Protein AF-A0A1Y5DRI3-F1 (afdb_monomer)

Radius of gyration: 15.48 Å; Cα contac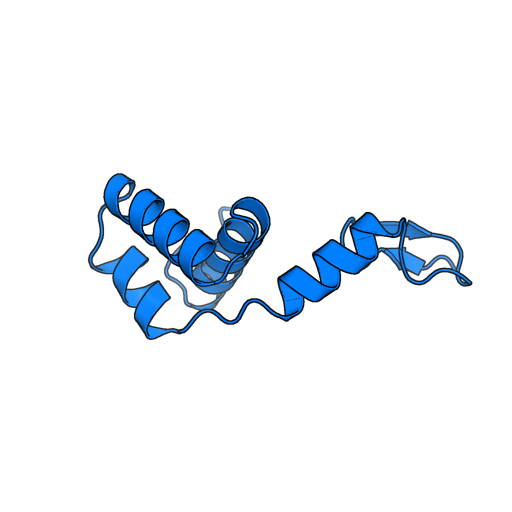ts (8 Å, |Δi|>4): 79; chains: 1; bounding box: 30×29×46 Å

Foldseek 3Di:
DWAAAPQPRHTDHPVDNHPDPVSVVLVVLLVPDDDDPVLLCCLLPPHDPVRSLVSLVVVCVVVVHDSVSSVVSSVVVCCVVVSDPPDD

Solvent-accessible surface area (backbone atoms only — not comparable to full-atom values): 5251 Å² total; per-residue (Å²): 130,72,38,54,14,84,63,80,58,47,79,34,57,69,94,44,76,52,85,43,71,66,43,46,52,52,40,55,51,52,72,66,63,79,81,57,68,69,55,53,48,42,41,68,74,75,36,53,75,70,54,28,52,53,52,50,51,53,52,20,62,78,70,73,46,59,59,71,56,50,51,55,50,49,52,55,49,29,36,75,72,64,76,40,79,79,79,127

pLDDT: mean 87.42, std 8.45, range [37.25, 94.25]

Mean predicted aligned error: 6.14 Å

Structure (mmCIF, N/CA/C/O backbone):
data_AF-A0A1Y5DRI3-F1
#
_entry.id   AF-A0A1Y5DRI3-F1
#
loop_
_atom_site.group_PDB
_atom_site.id
_atom_site.type_symbol
_atom_site.label_atom_id
_atom_site.label_alt_id
_atom_site.label_comp_id
_atom_site.label_asym_id
_atom_site.label_entity_id
_atom_site.label_seq_id
_atom_site.pdbx_PDB_ins_code
_atom_site.Cartn_x
_atom_site.Cartn_y
_atom_site.Cartn_z
_atom_site.occupancy
_atom_site.B_iso_or_equiv
_atom_site.auth_seq_id
_atom_site.auth_comp_id
_atom_site.auth_asym_id
_atom_site.auth_atom_id
_atom_site.pdbx_PDB_model_num
ATOM 1 N N . MET A 1 1 ? 8.322 3.348 -30.958 1.00 53.97 1 MET A N 1
ATOM 2 C CA . MET A 1 1 ? 7.570 3.436 -29.684 1.00 53.97 1 MET A CA 1
ATOM 3 C C . MET A 1 1 ? 8.532 3.177 -28.540 1.00 53.97 1 MET A C 1
ATOM 5 O O . MET A 1 1 ? 9.484 2.442 -28.747 1.00 53.97 1 MET A O 1
ATOM 9 N N . MET A 1 2 ? 8.350 3.823 -27.393 1.00 64.00 2 MET A N 1
ATOM 10 C CA . MET A 1 2 ? 9.125 3.568 -26.174 1.00 64.00 2 MET A CA 1
ATOM 11 C C . MET A 1 2 ? 8.150 3.019 -25.140 1.00 64.00 2 MET A C 1
ATOM 13 O O . MET A 1 2 ? 7.032 3.523 -25.047 1.00 64.00 2 MET A O 1
ATOM 17 N N . SER A 1 3 ? 8.554 1.997 -24.397 1.00 82.00 3 SER A N 1
ATOM 18 C CA . SER A 1 3 ? 7.787 1.482 -23.267 1.00 82.00 3 SER A CA 1
ATOM 19 C C . SER A 1 3 ? 8.231 2.190 -21.987 1.00 82.00 3 SER A C 1
ATOM 21 O O . SER A 1 3 ? 9.330 2.744 -21.909 1.00 82.00 3 SER A O 1
ATOM 23 N N . ASN A 1 4 ? 7.382 2.191 -20.963 1.00 90.88 4 ASN A N 1
ATOM 24 C CA . ASN A 1 4 ? 7.720 2.719 -19.645 1.00 90.88 4 ASN A CA 1
ATOM 25 C C . ASN A 1 4 ? 7.850 1.556 -18.661 1.00 90.88 4 ASN A C 1
ATOM 27 O O . ASN A 1 4 ? 7.084 0.598 -18.712 1.00 90.88 4 ASN A O 1
ATOM 31 N N . CYS A 1 5 ? 8.810 1.649 -17.743 1.00 90.56 5 CYS A N 1
ATOM 32 C CA . CYS A 1 5 ? 8.970 0.685 -16.662 1.00 90.56 5 CYS A CA 1
ATOM 33 C C . CYS A 1 5 ? 7.693 0.645 -15.800 1.00 90.56 5 CYS A C 1
ATOM 35 O O . CYS A 1 5 ? 7.307 1.692 -15.276 1.00 90.56 5 CYS A O 1
ATOM 37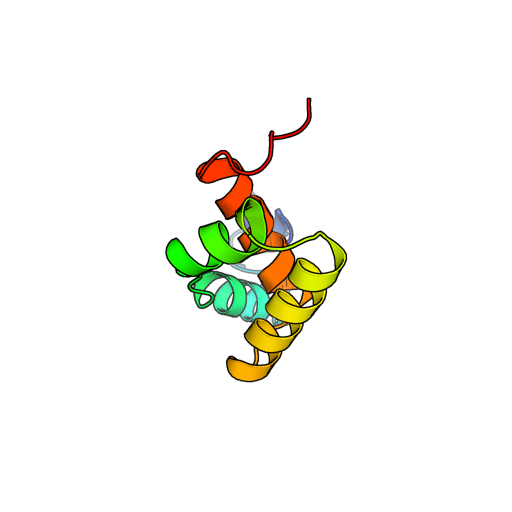 N N . PRO A 1 6 ? 7.066 -0.524 -15.577 1.00 86.88 6 PRO A N 1
ATOM 38 C CA . PRO A 1 6 ? 5.829 -0.615 -14.798 1.00 86.88 6 PRO A CA 1
ATOM 39 C C . PRO A 1 6 ? 5.958 -0.073 -13.370 1.00 86.88 6 PRO A C 1
ATOM 41 O O . PRO A 1 6 ? 5.009 0.527 -12.867 1.00 86.88 6 PRO A O 1
ATOM 44 N N . PHE A 1 7 ? 7.141 -0.234 -12.762 1.00 87.44 7 PHE A N 1
ATOM 45 C CA . PHE A 1 7 ? 7.445 0.199 -11.397 1.00 87.44 7 PHE A CA 1
ATOM 46 C C . PHE A 1 7 ? 7.759 1.700 -11.307 1.00 87.44 7 PHE A C 1
ATOM 48 O O . PHE A 1 7 ? 6.988 2.462 -10.743 1.00 87.44 7 PHE A O 1
ATOM 55 N N . CYS A 1 8 ? 8.872 2.151 -11.898 1.00 88.38 8 CYS A N 1
ATOM 56 C CA . CYS A 1 8 ? 9.358 3.531 -11.738 1.00 88.38 8 CYS A CA 1
ATOM 57 C C . CYS A 1 8 ? 8.924 4.497 -12.851 1.00 88.38 8 CYS A C 1
ATOM 59 O O . CYS A 1 8 ? 9.408 5.623 -12.904 1.00 88.38 8 CYS A O 1
ATOM 61 N N . LYS A 1 9 ? 8.108 4.040 -13.809 1.00 88.38 9 LYS A N 1
ATOM 62 C CA . LYS A 1 9 ? 7.611 4.798 -14.976 1.00 88.38 9 LYS A CA 1
ATOM 63 C C . LYS A 1 9 ? 8.681 5.383 -15.909 1.00 88.38 9 LYS A C 1
ATOM 65 O O . LYS A 1 9 ? 8.332 5.997 -16.916 1.00 88.38 9 LYS A O 1
ATOM 70 N N . LYS A 1 10 ? 9.971 5.134 -15.653 1.00 89.62 10 LYS A N 1
ATOM 71 C CA . LYS A 1 10 ? 11.089 5.544 -16.514 1.00 89.62 10 LYS A CA 1
ATOM 72 C C . LYS A 1 10 ? 10.932 4.959 -17.917 1.00 89.62 10 LYS A C 1
ATOM 74 O O . LYS A 1 10 ? 10.625 3.774 -18.055 1.00 89.62 10 LYS A O 1
ATOM 79 N N . LYS A 1 11 ? 11.190 5.768 -18.947 1.00 89.94 11 LYS A N 1
ATOM 80 C CA . LYS A 1 11 ? 11.230 5.302 -20.340 1.00 89.94 11 LYS A CA 1
ATOM 81 C C . LYS A 1 11 ? 12.321 4.244 -20.515 1.00 89.94 11 LYS A C 1
ATOM 83 O O . LYS A 1 11 ? 13.447 4.418 -20.047 1.00 89.94 11 LYS A O 1
ATOM 88 N N . ILE A 1 12 ? 11.981 3.163 -21.197 1.00 90.19 12 ILE A N 1
ATOM 89 C CA . ILE A 1 12 ? 12.860 2.040 -21.506 1.00 90.19 12 ILE A CA 1
ATOM 90 C C . ILE A 1 12 ? 12.743 1.682 -22.992 1.00 90.19 12 ILE A C 1
ATOM 92 O O . ILE A 1 12 ? 11.792 2.053 -23.682 1.00 90.19 12 ILE A O 1
ATOM 96 N N . ALA A 1 13 ? 13.766 1.001 -23.506 1.00 86.25 13 ALA A N 1
ATOM 97 C CA . ALA A 1 13 ? 13.721 0.449 -24.854 1.00 86.25 13 ALA A CA 1
ATOM 98 C C . ALA A 1 13 ? 12.621 -0.620 -24.942 1.00 86.25 13 ALA A C 1
ATOM 100 O O . ALA A 1 13 ? 12.421 -1.355 -23.979 1.00 86.25 13 ALA A O 1
ATOM 101 N N . MET A 1 14 ? 11.973 -0.761 -26.102 1.00 82.06 14 MET A N 1
ATOM 102 C CA . MET A 1 14 ? 10.884 -1.735 -26.305 1.00 82.06 14 MET A CA 1
ATOM 103 C C . MET A 1 14 ? 11.286 -3.180 -26.007 1.00 82.06 14 MET A C 1
ATOM 105 O O . MET A 1 14 ? 10.455 -3.977 -25.592 1.00 82.06 14 MET A O 1
ATOM 109 N N . SER A 1 15 ? 12.565 -3.514 -26.187 1.00 84.94 15 SER A N 1
ATOM 110 C CA . SER A 1 15 ? 13.114 -4.833 -25.867 1.00 84.94 15 SER A CA 1
ATOM 111 C C . SER A 1 15 ? 13.225 -5.109 -24.363 1.00 84.94 15 SER A C 1
ATOM 113 O O . SER A 1 15 ? 13.506 -6.239 -23.970 1.00 84.94 15 SER A O 1
ATOM 115 N N . LYS A 1 16 ? 13.029 -4.100 -23.503 1.00 85.88 16 LYS A N 1
ATOM 116 C CA . LYS A 1 16 ? 13.103 -4.223 -22.045 1.00 85.88 16 LYS A CA 1
ATOM 117 C C . LYS A 1 16 ? 11.716 -4.068 -21.425 1.00 85.88 16 LYS A C 1
ATOM 119 O O . LYS A 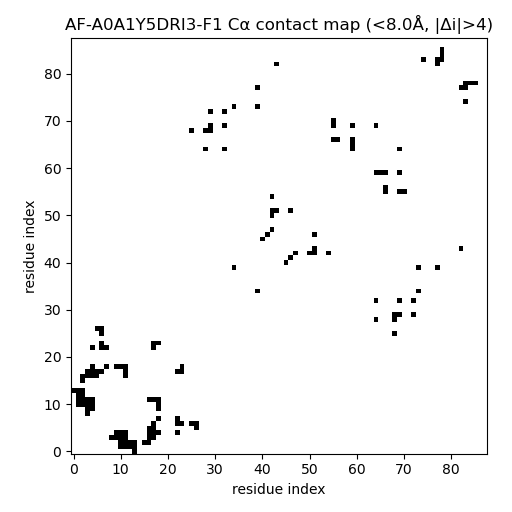1 16 ? 10.983 -3.137 -21.740 1.00 85.88 16 LYS A O 1
ATOM 124 N N . ALA A 1 17 ? 11.404 -4.951 -20.474 1.00 87.38 17 ALA A N 1
ATOM 125 C CA . ALA A 1 17 ? 10.191 -4.871 -19.653 1.00 87.38 17 ALA A CA 1
ATOM 126 C C . ALA A 1 17 ? 10.383 -4.027 -18.377 1.00 87.38 17 ALA A C 1
ATOM 128 O O . ALA A 1 17 ? 9.449 -3.385 -17.909 1.00 87.38 17 ALA A O 1
ATOM 129 N N . PHE A 1 18 ? 11.600 -3.992 -17.818 1.00 91.50 18 PHE A N 1
ATOM 130 C CA . PHE A 1 18 ? 11.922 -3.245 -16.598 1.00 91.50 18 PHE A CA 1
ATOM 131 C C . PHE A 1 18 ? 13.214 -2.445 -16.741 1.00 91.50 18 PHE A C 1
ATOM 133 O O . PHE A 1 18 ? 14.116 -2.802 -17.499 1.00 91.50 18 PHE A O 1
ATOM 140 N N . CYS A 1 19 ? 13.307 -1.371 -15.953 1.00 91.00 19 CYS A N 1
ATOM 141 C CA . CYS A 1 19 ? 14.465 -0.481 -15.903 1.00 91.00 19 CYS A CA 1
ATOM 142 C C . CYS A 1 19 ? 15.735 -1.165 -15.357 1.00 91.00 19 CYS A C 1
ATOM 144 O O . CYS A 1 19 ? 16.850 -0.846 -15.766 1.00 91.00 19 CYS A O 1
ATOM 146 N N . SER A 1 20 ? 15.552 -2.084 -14.409 1.00 91.62 20 SER A N 1
ATOM 147 C CA . SER A 1 20 ? 16.592 -2.771 -13.645 1.00 91.62 20 SER A CA 1
ATOM 148 C C . SER A 1 20 ? 16.012 -4.035 -13.003 1.00 91.62 20 SER A C 1
ATOM 150 O O . SER A 1 20 ? 14.789 -4.202 -12.933 1.00 91.62 20 SER A O 1
ATOM 152 N N . ARG A 1 21 ? 16.880 -4.916 -12.495 1.00 89.62 21 ARG A N 1
ATOM 153 C CA . ARG A 1 21 ? 16.458 -6.094 -11.722 1.00 89.62 21 ARG A CA 1
ATOM 154 C C . ARG A 1 21 ? 15.692 -5.698 -10.452 1.00 89.62 21 ARG A C 1
ATOM 156 O O . ARG A 1 21 ? 14.648 -6.274 -10.180 1.00 89.62 21 ARG A O 1
ATOM 163 N N . ASN A 1 22 ? 16.124 -4.634 -9.776 1.00 89.19 22 ASN A N 1
ATOM 164 C CA . ASN A 1 22 ? 15.429 -4.091 -8.606 1.00 89.19 22 ASN A CA 1
ATOM 165 C C . ASN A 1 22 ? 14.010 -3.589 -8.954 1.00 89.19 22 ASN A C 1
ATOM 167 O O . ASN A 1 22 ? 13.059 -3.870 -8.237 1.00 89.19 22 ASN A O 1
ATOM 171 N N . CYS A 1 23 ? 13.843 -2.900 -10.096 1.00 89.31 23 CYS A N 1
ATOM 172 C CA . CYS A 1 23 ? 12.529 -2.493 -10.628 1.00 89.31 23 CYS A CA 1
ATOM 173 C C . CYS A 1 23 ? 11.595 -3.705 -10.826 1.00 89.31 23 CYS A C 1
ATOM 175 O O . CYS A 1 23 ? 10.403 -3.613 -10.543 1.00 89.31 23 CYS A O 1
ATOM 177 N N . LYS A 1 24 ? 12.134 -4.828 -11.321 1.00 88.44 24 LYS A N 1
ATOM 178 C CA . LYS A 1 24 ? 11.389 -6.076 -11.523 1.00 88.44 24 LYS A CA 1
ATOM 179 C C . LYS A 1 24 ? 10.964 -6.688 -10.185 1.00 88.44 24 LYS A C 1
ATOM 181 O O . LYS A 1 24 ? 9.790 -6.984 -10.002 1.00 88.44 24 LYS A O 1
ATOM 186 N N . GLU A 1 25 ? 11.906 -6.866 -9.263 1.00 88.94 25 GLU A N 1
ATOM 187 C CA . GLU A 1 25 ? 11.657 -7.493 -7.959 1.00 88.94 25 GLU A CA 1
ATOM 188 C C . GLU A 1 25 ? 10.657 -6.681 -7.125 1.00 88.94 25 GLU A C 1
ATOM 190 O O . GLU A 1 25 ? 9.679 -7.247 -6.643 1.00 88.94 25 GLU A O 1
ATOM 195 N N . ASN A 1 26 ? 10.806 -5.352 -7.063 1.00 86.81 26 ASN A N 1
ATOM 196 C CA . ASN A 1 26 ? 9.846 -4.494 -6.363 1.00 86.81 26 ASN A CA 1
ATOM 197 C C . ASN A 1 26 ? 8.446 -4.546 -6.991 1.00 86.81 26 ASN A C 1
ATOM 199 O O . ASN A 1 26 ? 7.456 -4.508 -6.268 1.00 86.81 26 ASN A O 1
ATOM 203 N N . TYR A 1 27 ? 8.346 -4.637 -8.322 1.00 87.25 27 TYR A N 1
ATOM 204 C CA . TYR A 1 27 ? 7.053 -4.768 -8.994 1.00 87.25 27 TYR A CA 1
ATOM 205 C C . TYR A 1 27 ? 6.348 -6.066 -8.597 1.00 87.25 27 TYR A C 1
ATOM 207 O O . TYR A 1 27 ? 5.191 -6.030 -8.196 1.00 87.25 27 TYR A O 1
ATOM 215 N N . PHE A 1 28 ? 7.046 -7.204 -8.650 1.00 86.44 28 PHE A N 1
ATOM 216 C CA . PHE A 1 28 ? 6.451 -8.482 -8.252 1.00 86.44 28 PHE A CA 1
ATOM 217 C C . PHE A 1 28 ? 6.113 -8.531 -6.762 1.00 86.44 28 PHE A C 1
ATOM 219 O O . PHE A 1 28 ? 5.069 -9.070 -6.411 1.00 86.44 28 PHE A O 1
ATOM 226 N N . GLN A 1 29 ? 6.935 -7.927 -5.900 1.00 84.81 29 GLN A N 1
ATOM 227 C CA . GLN A 1 29 ? 6.595 -7.774 -4.485 1.00 84.81 29 GLN A CA 1
ATOM 228 C C . GLN A 1 29 ? 5.319 -6.950 -4.304 1.00 84.81 29 GLN A C 1
ATOM 230 O O . GLN A 1 29 ? 4.423 -7.385 -3.593 1.00 84.81 29 GLN A O 1
ATOM 235 N N . LEU A 1 30 ? 5.193 -5.810 -4.989 1.00 85.62 30 LEU A N 1
ATOM 236 C CA . LEU A 1 30 ? 4.010 -4.951 -4.897 1.00 85.62 30 LEU A CA 1
ATOM 237 C C . LEU A 1 30 ? 2.736 -5.655 -5.388 1.00 85.62 30 LEU A C 1
ATOM 239 O O . LEU A 1 30 ? 1.683 -5.496 -4.780 1.00 85.62 30 LEU A O 1
ATOM 243 N N . ILE A 1 31 ? 2.832 -6.471 -6.442 1.00 85.00 31 ILE A N 1
ATOM 244 C CA . ILE A 1 31 ? 1.718 -7.298 -6.938 1.00 85.00 31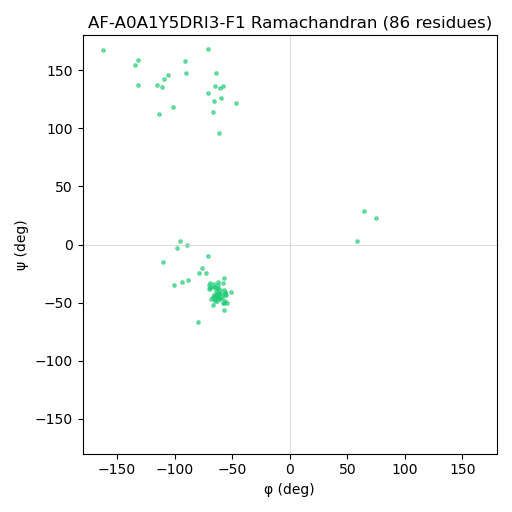 ILE A CA 1
ATOM 245 C C . ILE A 1 31 ? 1.362 -8.430 -5.961 1.00 85.00 31 ILE A C 1
ATOM 247 O O . ILE A 1 31 ? 0.198 -8.808 -5.858 1.00 85.00 31 ILE A O 1
ATOM 251 N N . ALA A 1 32 ? 2.345 -8.976 -5.242 1.00 85.50 32 ALA A N 1
ATOM 252 C CA . ALA A 1 32 ? 2.128 -10.048 -4.273 1.00 85.50 32 ALA A CA 1
ATOM 253 C C . ALA A 1 32 ? 1.498 -9.564 -2.954 1.00 85.50 32 ALA A C 1
ATOM 255 O O . ALA A 1 32 ? 0.926 -10.378 -2.227 1.00 85.50 32 ALA A O 1
ATOM 256 N N . ILE A 1 33 ? 1.590 -8.267 -2.637 1.00 88.12 33 ILE A N 1
ATOM 257 C CA . ILE A 1 33 ? 0.970 -7.683 -1.443 1.00 88.12 33 ILE A CA 1
ATOM 258 C C . ILE A 1 33 ? -0.553 -7.743 -1.586 1.00 88.12 33 ILE A C 1
ATOM 260 O O . ILE A 1 33 ? -1.152 -7.060 -2.416 1.00 88.12 33 ILE A O 1
ATOM 264 N N . GLN A 1 34 ? -1.187 -8.538 -0.726 1.00 88.62 34 GLN A N 1
ATOM 265 C CA . GLN A 1 34 ? -2.639 -8.622 -0.617 1.00 88.62 34 GLN A CA 1
ATOM 266 C C . GLN A 1 34 ? -3.071 -8.080 0.737 1.00 88.62 34 GLN A C 1
ATOM 268 O O . GLN A 1 34 ? -2.793 -8.676 1.776 1.00 88.62 34 GLN A O 1
ATOM 273 N N . ILE A 1 35 ? -3.762 -6.942 0.726 1.00 90.12 35 ILE A N 1
ATOM 274 C CA . ILE A 1 35 ? -4.247 -6.301 1.945 1.00 90.12 35 ILE A CA 1
ATOM 275 C C . ILE A 1 35 ? -5.742 -6.606 2.098 1.00 90.12 35 ILE A C 1
ATOM 277 O O . ILE A 1 35 ? -6.541 -6.206 1.246 1.00 90.12 35 ILE A O 1
ATOM 281 N N . PRO A 1 36 ? -6.161 -7.290 3.176 1.00 90.75 36 PRO A N 1
ATOM 282 C CA . PRO A 1 36 ? -7.573 -7.549 3.421 1.00 90.75 36 PRO A CA 1
ATOM 283 C C . PRO A 1 36 ? -8.359 -6.253 3.675 1.00 90.75 36 PRO A C 1
ATOM 285 O O . PRO 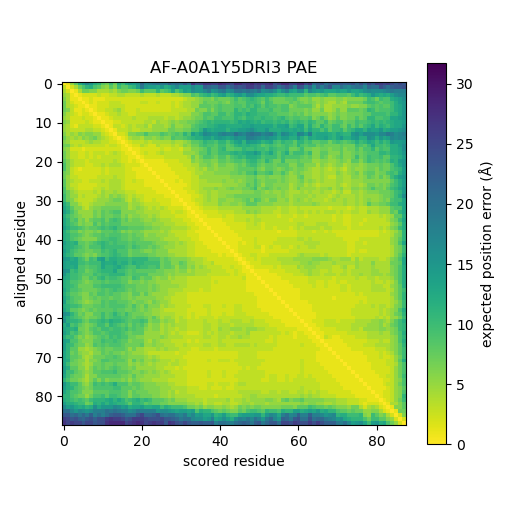A 1 36 ? -7.957 -5.428 4.496 1.00 90.75 36 PRO A O 1
ATOM 288 N N . LYS A 1 37 ? -9.551 -6.110 3.075 1.00 88.69 37 LYS A N 1
ATOM 289 C CA . LYS A 1 37 ? -10.474 -4.991 3.373 1.00 88.69 37 LYS A CA 1
ATOM 290 C C . LYS A 1 37 ? -10.750 -4.800 4.878 1.00 88.69 37 LYS A C 1
ATOM 292 O O . LYS A 1 37 ? -10.764 -3.652 5.322 1.00 88.69 37 LYS A O 1
ATOM 297 N N . PRO A 1 38 ? -10.932 -5.864 5.694 1.00 91.12 38 PRO A N 1
ATOM 298 C CA . PRO A 1 38 ? -11.115 -5.706 7.139 1.00 91.12 38 PRO A CA 1
ATOM 299 C C . PRO A 1 38 ? -9.911 -5.074 7.846 1.00 91.12 38 PRO A C 1
ATOM 301 O O . PRO A 1 38 ? -10.098 -4.348 8.819 1.00 91.12 38 PRO A O 1
ATOM 304 N N . PHE A 1 39 ? -8.693 -5.321 7.352 1.00 91.44 39 PHE A N 1
ATOM 305 C CA . PHE A 1 39 ? -7.482 -4.711 7.896 1.00 91.44 39 PHE A CA 1
ATOM 306 C C . PHE A 1 39 ? -7.463 -3.205 7.620 1.00 91.44 39 PHE A C 1
ATOM 308 O O . PHE A 1 39 ? -7.289 -2.428 8.553 1.00 91.44 39 PHE A O 1
ATOM 315 N N . LEU A 1 40 ? -7.763 -2.791 6.382 1.00 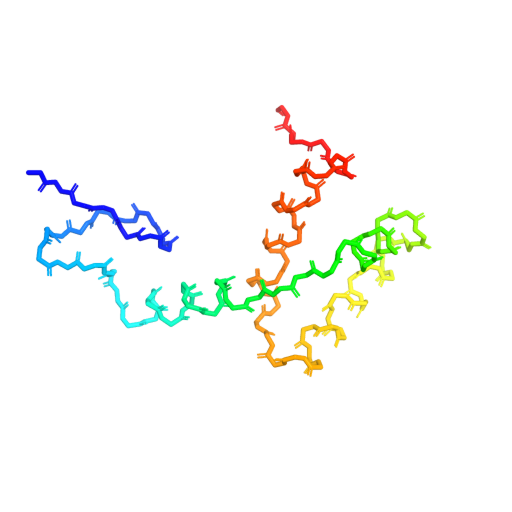91.38 40 LEU A N 1
ATOM 316 C CA . LEU A 1 40 ? -7.907 -1.371 6.032 1.00 91.38 40 LEU A CA 1
ATOM 317 C C . LEU A 1 40 ? -8.963 -0.688 6.906 1.00 91.38 40 LEU A C 1
ATOM 319 O O . LEU A 1 40 ? -8.690 0.333 7.529 1.00 91.38 40 LEU A O 1
ATOM 323 N N . LYS A 1 41 ? -10.144 -1.300 7.049 1.00 90.62 41 LYS A N 1
ATOM 324 C CA . LYS A 1 41 ? -11.190 -0.761 7.926 1.00 90.62 41 LYS A CA 1
ATOM 325 C C . LYS A 1 41 ? -10.693 -0.592 9.363 1.00 90.62 41 LYS A C 1
ATOM 327 O O . LYS A 1 41 ? -10.959 0.438 9.973 1.00 90.62 41 LYS A O 1
ATOM 332 N N . ARG A 1 42 ? -9.966 -1.576 9.906 1.00 91.38 42 ARG A N 1
ATOM 333 C CA . ARG A 1 42 ? -9.392 -1.500 11.258 1.00 91.38 42 ARG A CA 1
ATOM 334 C C . ARG A 1 42 ? -8.477 -0.286 11.404 1.00 91.38 42 ARG A C 1
ATOM 336 O O . ARG A 1 42 ? -8.723 0.545 12.270 1.00 91.38 42 ARG A O 1
ATOM 343 N N . ILE A 1 43 ? -7.471 -0.169 10.542 1.00 93.44 43 ILE A N 1
ATOM 344 C CA . ILE A 1 43 ? -6.433 0.857 10.689 1.00 93.44 43 ILE A CA 1
ATOM 345 C C . ILE A 1 43 ? -6.927 2.276 10.361 1.00 93.44 43 ILE A C 1
ATOM 347 O O . ILE A 1 43 ? -6.357 3.246 10.860 1.00 93.44 43 ILE A O 1
ATOM 351 N N . PHE A 1 44 ? -7.973 2.416 9.537 1.00 90.38 44 PHE A N 1
ATOM 352 C CA . PHE A 1 44 ? -8.530 3.722 9.170 1.00 90.38 44 PHE A CA 1
ATOM 353 C C . PHE A 1 44 ? -9.691 4.185 10.054 1.00 90.38 44 PHE A C 1
ATOM 355 O O . PHE A 1 44 ? -9.813 5.383 10.278 1.00 90.38 44 PHE A O 1
ATOM 362 N N . VAL A 1 45 ? -10.517 3.270 10.574 1.00 90.00 45 VAL A N 1
ATOM 363 C CA . VAL A 1 45 ? -11.716 3.621 11.363 1.00 90.00 45 VAL A CA 1
ATOM 364 C C . VAL A 1 45 ? -11.487 3.490 12.868 1.00 90.00 45 VAL A C 1
ATOM 366 O O . VAL A 1 45 ? -12.053 4.259 13.636 1.00 90.00 45 VAL A 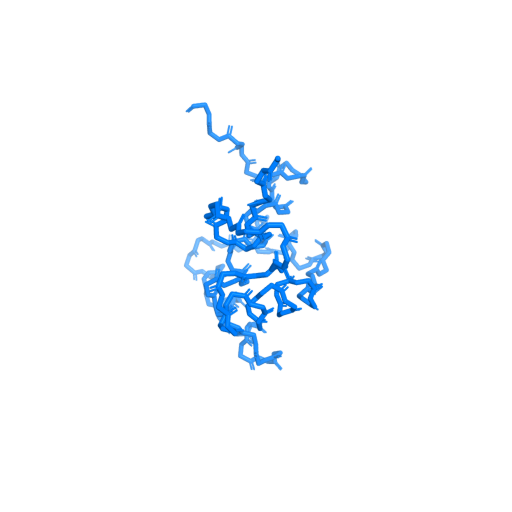O 1
ATOM 369 N N . PHE A 1 46 ? -10.689 2.512 13.306 1.00 90.44 46 PHE A N 1
ATOM 370 C CA . PHE A 1 46 ? -10.573 2.157 14.726 1.00 90.44 46 PHE A CA 1
ATOM 371 C C . PHE A 1 46 ? -9.225 2.522 15.354 1.00 90.44 46 PHE A C 1
ATOM 373 O O . PHE A 1 46 ? -9.118 2.520 16.577 1.00 90.44 46 PHE A O 1
ATOM 380 N N . CYS A 1 47 ? -8.205 2.813 14.546 1.00 91.31 47 CYS A N 1
ATOM 381 C CA . CYS A 1 47 ? -6.870 3.164 15.024 1.00 91.31 47 CYS A CA 1
ATOM 382 C C . CYS A 1 47 ? -6.595 4.663 14.862 1.00 91.31 47 CYS A C 1
ATOM 384 O O . CYS A 1 47 ? -6.998 5.277 13.871 1.00 91.31 47 CYS A O 1
ATOM 386 N N . THR A 1 48 ? -5.841 5.230 15.806 1.00 92.31 48 THR A N 1
ATOM 387 C CA . THR A 1 48 ? -5.219 6.553 15.640 1.00 92.31 48 THR A CA 1
ATOM 388 C C . THR A 1 48 ? -4.079 6.492 14.621 1.00 92.31 48 THR A C 1
ATOM 390 O O . THR A 1 48 ? -3.627 5.409 14.247 1.00 92.31 48 THR A O 1
ATOM 393 N N . SER A 1 49 ? -3.578 7.648 14.178 1.00 87.81 49 SER A N 1
ATOM 394 C CA . SER A 1 49 ? -2.452 7.717 13.235 1.00 87.81 49 SER A CA 1
ATOM 395 C C . SER A 1 49 ? -1.204 6.987 13.748 1.00 87.81 49 SER A C 1
ATOM 397 O O . SER A 1 49 ? -0.594 6.232 13.000 1.00 87.81 49 SER A O 1
ATOM 399 N N . GLU A 1 50 ? -0.875 7.132 15.033 1.00 90.88 50 GLU A N 1
ATOM 400 C CA . GLU A 1 50 ? 0.276 6.461 15.658 1.00 90.88 50 GLU A CA 1
ATOM 401 C C . GLU A 1 50 ? 0.078 4.939 15.717 1.00 90.88 50 GLU A C 1
ATOM 403 O O . GLU A 1 50 ? 0.958 4.168 15.339 1.00 90.88 50 GLU A O 1
ATOM 408 N N . GLN A 1 51 ? -1.113 4.485 16.125 1.00 92.62 51 GLN A N 1
ATOM 409 C CA . GLN A 1 51 ? -1.442 3.056 16.160 1.00 92.62 51 GLN A CA 1
ATOM 410 C C . GLN A 1 51 ? -1.460 2.439 14.762 1.00 92.62 51 GLN A C 1
ATOM 412 O O . GLN A 1 51 ? -1.038 1.298 14.583 1.00 92.62 51 GLN A O 1
ATOM 417 N N . ARG A 1 52 ? -1.932 3.192 13.764 1.00 92.31 52 ARG A N 1
ATOM 418 C CA . ARG A 1 52 ? -1.929 2.777 12.362 1.00 92.31 52 ARG A CA 1
ATOM 419 C C . ARG A 1 52 ? -0.510 2.492 11.888 1.00 92.31 52 ARG A C 1
ATOM 421 O O . ARG A 1 52 ? -0.306 1.460 11.260 1.00 92.31 52 ARG A O 1
ATOM 428 N N . GLU A 1 53 ? 0.459 3.355 12.183 1.00 92.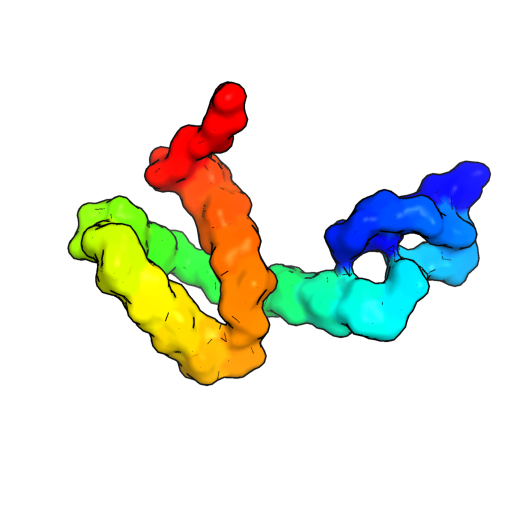31 53 GLU A N 1
ATOM 429 C CA . GLU A 1 53 ? 1.845 3.117 11.764 1.00 92.31 53 GLU A CA 1
ATOM 430 C C . GLU A 1 53 ? 2.417 1.835 12.371 1.00 92.31 53 GLU A C 1
ATOM 432 O O . GLU A 1 53 ? 2.976 1.016 11.639 1.00 92.31 53 GLU A O 1
ATOM 437 N N . VAL A 1 54 ? 2.184 1.610 13.666 1.00 93.88 54 VAL A N 1
ATOM 438 C CA . VAL A 1 54 ? 2.625 0.394 14.364 1.00 93.88 54 VAL A CA 1
ATOM 439 C C . VAL A 1 54 ? 1.953 -0.860 13.792 1.00 93.88 54 VAL A C 1
ATOM 441 O O . VAL A 1 54 ? 2.616 -1.870 13.559 1.00 93.88 54 VAL A O 1
ATOM 444 N N . GLU A 1 55 ? 0.647 -0.819 13.518 1.00 93.12 55 GLU A N 1
ATOM 445 C CA . GLU A 1 55 ? -0.075 -1.949 12.918 1.00 93.12 55 GLU A CA 1
ATOM 446 C C . GLU A 1 55 ? 0.424 -2.259 11.501 1.00 93.12 55 GLU A C 1
ATOM 448 O O . GLU A 1 55 ? 0.575 -3.430 11.147 1.00 93.12 55 GLU A O 1
ATOM 453 N N . ILE A 1 56 ? 0.717 -1.233 10.695 1.00 93.44 56 ILE A N 1
ATOM 454 C CA . ILE A 1 56 ? 1.276 -1.400 9.348 1.00 93.44 56 ILE A CA 1
ATOM 455 C C . ILE A 1 56 ? 2.682 -2.003 9.418 1.00 93.44 56 ILE A C 1
ATOM 457 O O . ILE A 1 56 ? 2.981 -2.924 8.659 1.00 93.44 56 ILE A O 1
ATOM 461 N N . GLU A 1 57 ? 3.531 -1.529 10.329 1.00 94.19 57 GLU A N 1
ATOM 462 C CA . GLU A 1 57 ? 4.878 -2.067 10.526 1.00 94.19 57 GLU A CA 1
ATOM 463 C C . GLU A 1 57 ? 4.839 -3.530 10.984 1.00 94.19 57 GLU A C 1
ATOM 465 O O . GLU A 1 57 ? 5.508 -4.393 10.408 1.00 94.19 57 GLU A O 1
ATOM 470 N N . ASN A 1 58 ? 3.977 -3.849 11.949 1.00 94.25 58 ASN A N 1
ATOM 471 C CA . ASN A 1 58 ? 3.760 -5.219 12.402 1.00 94.25 58 ASN A CA 1
ATOM 472 C C . ASN A 1 58 ? 3.246 -6.122 11.276 1.00 94.25 58 ASN A C 1
ATOM 474 O O . ASN A 1 58 ? 3.685 -7.266 11.147 1.00 94.25 58 ASN A O 1
ATOM 478 N N . PHE A 1 59 ? 2.325 -5.625 10.449 1.00 92.19 59 PHE A N 1
ATOM 479 C CA . PHE A 1 59 ? 1.797 -6.361 9.305 1.00 92.19 59 PHE A CA 1
ATOM 480 C C . PHE A 1 59 ? 2.882 -6.608 8.247 1.00 92.19 59 PHE A C 1
ATOM 482 O O . PHE A 1 59 ? 3.033 -7.738 7.782 1.00 92.19 59 PHE A O 1
ATOM 489 N N . ALA A 1 60 ? 3.705 -5.600 7.942 1.00 92.25 60 ALA A N 1
ATOM 490 C CA . ALA A 1 60 ? 4.854 -5.735 7.050 1.00 92.25 60 ALA A CA 1
ATOM 491 C C . ALA A 1 60 ? 5.827 -6.811 7.547 1.00 92.25 60 ALA A C 1
ATOM 493 O O . ALA A 1 60 ? 6.167 -7.728 6.799 1.00 92.25 60 ALA A O 1
ATOM 494 N N . ASN A 1 61 ? 6.208 -6.747 8.825 1.00 92.50 61 ASN A N 1
ATOM 495 C CA . ASN A 1 61 ? 7.153 -7.678 9.437 1.00 92.50 61 ASN A CA 1
ATOM 496 C C . ASN A 1 61 ? 6.629 -9.121 9.449 1.00 92.50 61 ASN A C 1
ATOM 498 O O . ASN A 1 61 ? 7.373 -10.042 9.118 1.00 92.50 61 ASN A O 1
ATOM 502 N N . ARG A 1 62 ? 5.341 -9.334 9.754 1.00 90.81 62 ARG A N 1
ATOM 503 C CA . ARG A 1 62 ? 4.721 -10.675 9.744 1.00 90.81 62 ARG A CA 1
ATOM 504 C C . ARG A 1 62 ? 4.738 -11.332 8.367 1.00 90.81 62 ARG A C 1
ATOM 506 O O . ARG A 1 62 ? 4.876 -12.549 8.279 1.00 90.81 62 ARG A O 1
ATOM 513 N N . HIS A 1 63 ? 4.586 -10.540 7.310 1.00 86.50 63 HIS A N 1
ATOM 514 C CA . HIS A 1 63 ? 4.549 -11.031 5.933 1.00 86.50 63 HIS A CA 1
ATOM 515 C C . HIS A 1 63 ? 5.896 -10.915 5.200 1.00 86.50 63 HIS A C 1
ATOM 517 O O . HIS A 1 63 ? 6.004 -11.350 4.054 1.00 86.50 63 HIS A O 1
ATOM 523 N N . GLY A 1 64 ? 6.926 -10.348 5.839 1.00 86.81 64 GLY A N 1
ATOM 524 C CA . GLY A 1 64 ? 8.226 -10.090 5.215 1.00 86.81 64 GLY A CA 1
ATOM 525 C C . GLY A 1 64 ? 8.151 -9.075 4.069 1.00 86.81 64 GLY A C 1
ATOM 526 O O . GLY A 1 64 ? 8.922 -9.154 3.111 1.00 86.81 64 GLY A O 1
ATOM 527 N N . TRP A 1 65 ? 7.192 -8.150 4.122 1.00 89.31 65 TRP A N 1
ATOM 528 C CA . TRP A 1 65 ? 6.993 -7.139 3.091 1.00 89.31 65 TRP A CA 1
ATOM 529 C C . TRP A 1 65 ? 7.793 -5.874 3.381 1.00 89.31 65 TRP A C 1
ATOM 531 O O . TRP A 1 65 ? 7.984 -5.466 4.523 1.00 89.31 65 TRP A O 1
ATOM 541 N N . ARG A 1 66 ? 8.239 -5.214 2.311 1.00 87.88 66 ARG A N 1
ATOM 542 C CA . ARG A 1 66 ? 8.871 -3.895 2.394 1.00 87.88 66 ARG A CA 1
ATOM 543 C C . ARG A 1 66 ? 7.846 -2.866 2.863 1.00 87.88 66 ARG A C 1
ATOM 545 O O . ARG A 1 66 ? 6.840 -2.662 2.182 1.00 87.88 66 ARG A O 1
ATOM 552 N N . LEU A 1 67 ? 8.151 -2.178 3.961 1.00 89.06 67 LEU A N 1
ATOM 553 C CA . LEU A 1 67 ? 7.272 -1.172 4.557 1.00 89.06 67 LEU A CA 1
ATOM 554 C C . LEU A 1 67 ? 6.871 -0.080 3.555 1.00 89.06 67 LEU A C 1
ATOM 556 O O . LEU A 1 67 ? 5.690 0.234 3.450 1.00 89.06 67 LEU A O 1
ATOM 560 N N . ASP A 1 68 ? 7.817 0.428 2.757 1.00 87.38 68 ASP A N 1
ATOM 561 C CA . ASP A 1 68 ? 7.535 1.461 1.748 1.00 87.38 68 ASP A CA 1
ATOM 562 C C . ASP A 1 68 ? 6.518 0.997 0.695 1.00 87.38 68 ASP A C 1
ATOM 564 O O . ASP A 1 68 ? 5.619 1.741 0.310 1.00 87.38 68 ASP A O 1
ATOM 568 N N . LEU A 1 69 ? 6.649 -0.249 0.218 1.00 88.06 69 LEU A N 1
ATOM 569 C CA . LEU A 1 69 ? 5.748 -0.802 -0.799 1.00 88.06 69 LEU A CA 1
ATOM 570 C C . LEU A 1 69 ? 4.358 -1.054 -0.214 1.00 88.06 69 LEU A C 1
ATOM 572 O O . LEU A 1 69 ? 3.357 -0.807 -0.885 1.00 88.06 69 LEU A O 1
ATOM 576 N N . LEU A 1 70 ? 4.304 -1.522 1.034 1.00 91.25 70 LEU A N 1
ATOM 577 C CA . LEU A 1 70 ? 3.056 -1.751 1.745 1.00 91.25 70 LEU A CA 1
ATOM 578 C C . LEU A 1 70 ? 2.312 -0.439 2.011 1.00 91.25 70 LEU A C 1
ATOM 580 O O . LEU A 1 70 ? 1.122 -0.380 1.723 1.00 91.25 70 LEU A O 1
ATOM 584 N N . LYS A 1 71 ? 2.996 0.604 2.506 1.00 91.31 71 LYS A N 1
ATOM 585 C CA . LYS A 1 71 ? 2.396 1.926 2.755 1.00 91.31 71 LYS A CA 1
ATOM 586 C C . LYS A 1 71 ? 1.780 2.498 1.475 1.00 91.31 71 LYS A C 1
ATOM 588 O O . LYS A 1 71 ? 0.586 2.770 1.461 1.00 91.31 71 LYS A O 1
ATOM 593 N N . ASN A 1 72 ? 2.533 2.511 0.370 1.00 88.94 72 ASN A N 1
ATOM 594 C CA . ASN A 1 72 ? 2.011 2.955 -0.929 1.00 88.94 72 ASN A CA 1
ATOM 595 C C . ASN A 1 72 ? 0.757 2.174 -1.356 1.00 88.94 72 ASN A C 1
ATOM 597 O O . ASN A 1 72 ? -0.205 2.756 -1.849 1.00 88.94 72 ASN A O 1
ATOM 601 N N . LYS A 1 73 ? 0.747 0.848 -1.157 1.00 90.00 73 LYS A N 1
ATOM 602 C CA . LYS A 1 73 ? -0.403 0.009 -1.515 1.00 90.00 73 LYS A CA 1
ATOM 603 C C . LYS A 1 73 ? -1.611 0.258 -0.612 1.00 90.00 73 LYS A C 1
ATOM 605 O O . LYS A 1 73 ? -2.743 0.225 -1.087 1.00 90.00 73 LYS A O 1
ATOM 610 N N . ILE A 1 74 ? -1.374 0.484 0.678 1.00 92.19 74 ILE A N 1
ATOM 611 C CA . ILE A 1 74 ? -2.413 0.852 1.637 1.00 92.19 74 ILE A CA 1
ATOM 612 C C . ILE A 1 74 ? -3.041 2.180 1.230 1.00 92.19 74 ILE A C 1
ATOM 614 O O . ILE A 1 74 ? -4.262 2.238 1.193 1.00 92.19 74 ILE A O 1
ATOM 618 N N . ASP A 1 75 ? -2.247 3.186 0.868 1.00 90.44 75 ASP A N 1
ATOM 619 C CA . ASP A 1 75 ? -2.752 4.499 0.458 1.00 90.44 75 ASP A CA 1
ATOM 620 C C . ASP A 1 75 ? -3.585 4.415 -0.829 1.00 90.44 75 ASP A C 1
ATOM 622 O O . ASP A 1 75 ? -4.702 4.930 -0.868 1.00 90.44 75 ASP A O 1
ATOM 626 N N . GLU A 1 76 ? -3.109 3.684 -1.849 1.00 89.12 76 GLU A N 1
ATOM 627 C CA . GLU A 1 76 ? -3.881 3.413 -3.075 1.00 89.12 76 GLU A CA 1
ATOM 628 C C . GLU A 1 76 ? -5.251 2.796 -2.757 1.00 89.12 76 GLU A C 1
ATOM 630 O O . GLU A 1 76 ? -6.284 3.264 -3.238 1.00 89.12 76 GLU A O 1
ATOM 635 N N . LEU A 1 77 ? -5.266 1.746 -1.931 1.00 90.75 77 LEU A N 1
ATOM 636 C CA . LEU A 1 77 ? -6.501 1.058 -1.560 1.00 90.75 77 LEU A CA 1
ATOM 637 C C . LEU A 1 77 ? -7.382 1.919 -0.656 1.00 90.75 77 LEU A C 1
ATOM 639 O O . LEU A 1 77 ? -8.603 1.844 -0.725 1.00 90.75 77 LEU A O 1
ATOM 643 N N . ALA A 1 78 ? -6.787 2.726 0.212 1.00 90.75 78 ALA A N 1
ATOM 644 C CA . ALA A 1 78 ? -7.525 3.586 1.113 1.00 90.75 78 ALA A CA 1
ATOM 645 C C . ALA A 1 78 ? -8.253 4.698 0.348 1.00 90.75 78 ALA A C 1
ATOM 647 O O . ALA A 1 78 ? -9.399 4.989 0.681 1.00 90.75 78 ALA A O 1
ATOM 648 N N . ILE A 1 79 ? -7.649 5.235 -0.716 1.00 90.38 79 ILE A N 1
ATOM 649 C CA . ILE A 1 79 ? -8.321 6.126 -1.670 1.00 90.38 79 ILE A CA 1
ATOM 650 C C . ILE A 1 79 ? -9.426 5.373 -2.424 1.00 90.38 79 ILE A C 1
ATOM 652 O O . ILE A 1 79 ? -10.561 5.840 -2.468 1.00 90.38 79 ILE A O 1
ATOM 656 N N . GLU A 1 80 ? -9.131 4.184 -2.966 1.00 89.81 80 GLU A N 1
ATOM 657 C CA . GLU A 1 80 ? -10.104 3.364 -3.711 1.00 89.81 80 GLU A CA 1
ATOM 658 C C . GLU A 1 80 ? -11.357 3.032 -2.881 1.00 89.81 80 GLU A C 1
ATOM 660 O O . GLU A 1 80 ? -12.476 3.055 -3.394 1.00 89.81 80 GLU A O 1
ATOM 665 N N . TYR A 1 81 ? -11.185 2.752 -1.587 1.00 89.50 81 TYR A N 1
ATOM 666 C CA . TYR A 1 81 ? -12.283 2.457 -0.664 1.00 89.50 81 TYR A CA 1
ATOM 667 C C . TYR A 1 81 ? -12.874 3.693 0.030 1.00 89.50 81 TYR A C 1
ATOM 669 O O . TYR A 1 81 ? -13.810 3.536 0.814 1.00 89.50 81 TYR A O 1
ATOM 677 N N . GLY A 1 82 ? -12.358 4.897 -0.238 1.00 87.19 82 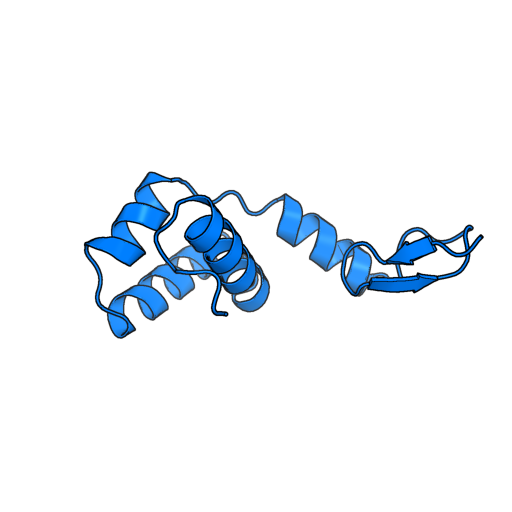GLY A N 1
ATOM 678 C CA . GLY A 1 82 ? -12.875 6.152 0.314 1.00 87.19 82 GLY A CA 1
ATOM 679 C C . GLY A 1 82 ? -12.539 6.408 1.789 1.00 87.19 82 GLY A C 1
ATOM 680 O O . GLY A 1 82 ? -13.249 7.155 2.454 1.00 87.19 82 GLY A O 1
ATOM 681 N N . TYR A 1 83 ? -11.483 5.790 2.324 1.00 86.19 83 TYR A N 1
ATOM 682 C CA . TYR A 1 83 ? -10.955 6.097 3.662 1.00 86.19 83 TYR A CA 1
ATOM 683 C C . TYR A 1 83 ? -10.090 7.362 3.688 1.00 86.19 83 TYR A C 1
ATOM 685 O O . TYR A 1 83 ? -9.924 7.963 4.749 1.00 86.19 83 TYR A O 1
ATOM 693 N N . ILE A 1 84 ? -9.513 7.738 2.546 1.00 84.94 84 ILE A N 1
ATOM 694 C CA . ILE A 1 84 ? -8.719 8.955 2.372 1.00 84.94 84 ILE A CA 1
ATOM 695 C C . ILE A 1 84 ? -9.221 9.642 1.107 1.00 84.94 84 ILE A C 1
ATOM 697 O O . ILE A 1 84 ? -9.455 8.982 0.094 1.00 84.94 84 ILE A O 1
ATOM 701 N N . GLU A 1 85 ? -9.374 10.960 1.144 1.00 77.25 85 GLU A N 1
ATOM 702 C CA . GLU A 1 85 ? -9.607 11.727 -0.074 1.00 77.25 85 GLU A CA 1
ATOM 703 C C . GLU A 1 85 ? -8.315 11.750 -0.900 1.00 77.25 85 GLU A C 1
ATOM 705 O O . GLU A 1 85 ? -7.235 12.044 -0.382 1.00 77.25 85 GLU A O 1
ATOM 710 N N . SER A 1 86 ? -8.411 11.425 -2.194 1.00 67.94 86 SER A N 1
ATOM 711 C CA . SER A 1 86 ? -7.351 11.735 -3.156 1.00 67.94 86 SER A CA 1
ATOM 712 C C . SER A 1 86 ? -7.210 13.251 -3.170 1.00 67.94 86 SER A C 1
ATOM 714 O O . SER A 1 86 ? -8.001 13.912 -3.840 1.00 67.94 86 SER A O 1
ATOM 716 N N . GLY A 1 87 ? -6.269 13.788 -2.393 1.00 60.47 87 GLY A N 1
ATOM 717 C CA . GLY A 1 87 ? -6.075 15.227 -2.262 1.00 60.47 87 GLY A CA 1
ATOM 718 C C . GLY A 1 87 ? -6.074 15.917 -3.627 1.00 60.47 87 GLY A C 1
ATOM 719 O O . GLY A 1 87 ? -5.298 15.548 -4.510 1.00 60.47 87 GLY A O 1
ATOM 720 N N . THR A 1 88 ? -7.000 16.863 -3.781 1.00 37.25 88 THR A N 1
ATOM 721 C CA . THR A 1 88 ? -6.954 17.977 -4.740 1.00 37.25 88 THR A CA 1
ATOM 722 C C . THR A 1 88 ? -5.668 18.774 -4.619 1.00 37.25 88 THR A C 1
ATOM 724 O O . THR A 1 88 ? -5.214 18.963 -3.467 1.00 37.25 88 THR A O 1
#

Sequence (88 aa):
MMSNCPFCKKKIAMSKAFCSRNCKENYFQLIAIQIPKPFLKRIFVFCTSEQREVEIENFANRHGWRLDLLKNKIDELAIEYGYIESGT

Nearest PDB structures (foldseek):
  6p66-assembly2_D  TM=6.310E-01  e=4.742E+00  Archaeoglobus fulgidus DSM 4304
  8dqx-assembly1_C  TM=5.536E-01  e=5.051E+00  Saccharomyces cerevisiae
  2n83-assembly1_B  TM=5.371E-01  e=8.910E+00  Homo sapiens
  6wmu-assembly1_K  TM=3.216E-01  e=4.742E+00  Escherichia coli TA054

Secondary structure (DSSP, 8-state):
--EE-TTT--EE-TT-S-SSHHHHHHHHHHHH----HHHHHIIIIIS-HHHHHHHHHHHHHHHT--HHHHHHHHHHHHHHTTSS----